Protein AF-A0A2X2CY68-F1 (afdb_monomer)

Mean predicted aligned error: 9.05 Å

Sequence (66 aa):
MEEINKIIYTNGNNEKLYKHFIESCCQELVESGKAYWINSSERTPELHLNTGEVFMLLEEGITRIK

Structure (mmCIF, N/CA/C/O backbone):
data_AF-A0A2X2CY68-F1
#
_entry.id   AF-A0A2X2CY68-F1
#
loop_
_atom_site.group_PDB
_atom_site.id
_atom_site.type_symbol
_atom_site.label_atom_id
_atom_site.label_alt_id
_atom_site.label_comp_id
_atom_site.label_asym_id
_atom_site.label_entity_id
_atom_site.label_seq_id
_atom_site.pdbx_PDB_ins_code
_atom_site.Cartn_x
_atom_site.Cartn_y
_atom_site.Cartn_z
_atom_site.occupancy
_atom_site.B_iso_or_equiv
_atom_site.auth_seq_id
_atom_site.auth_comp_id
_atom_site.auth_asym_id
_atom_site.auth_atom_id
_atom_site.pdbx_PDB_model_num
ATOM 1 N N . MET A 1 1 ? -20.086 11.333 -14.087 1.00 35.44 1 MET A N 1
ATOM 2 C CA . MET A 1 1 ? -19.040 10.821 -13.181 1.00 35.44 1 MET A CA 1
ATOM 3 C C . MET A 1 1 ? -18.253 9.819 -13.993 1.00 35.44 1 MET A C 1
ATOM 5 O O . MET A 1 1 ? -18.760 8.734 -14.225 1.00 35.44 1 MET A O 1
ATOM 9 N N . GLU A 1 2 ? -17.118 10.227 -14.551 1.00 40.38 2 GLU A N 1
ATOM 10 C CA . GLU A 1 2 ? -16.232 9.309 -15.270 1.00 40.38 2 GLU A CA 1
ATOM 11 C C . GLU A 1 2 ? -15.238 8.731 -14.260 1.00 40.38 2 GLU A C 1
ATOM 13 O O . GLU A 1 2 ? -14.442 9.464 -13.672 1.00 40.38 2 GLU A O 1
ATOM 18 N N . GLU A 1 3 ? -15.337 7.424 -14.011 1.00 45.50 3 GLU A N 1
ATOM 19 C CA . GLU A 1 3 ? -14.327 6.648 -13.296 1.00 45.50 3 GLU A CA 1
ATOM 20 C C . GLU A 1 3 ? -13.039 6.650 -14.114 1.00 45.50 3 GLU A C 1
ATOM 22 O O . GLU A 1 3 ? -12.895 5.937 -15.108 1.00 45.50 3 GLU A O 1
ATOM 27 N N . ILE A 1 4 ? -12.075 7.458 -13.687 1.00 40.53 4 ILE A N 1
ATOM 28 C CA . ILE A 1 4 ? -10.728 7.391 -14.232 1.00 40.53 4 ILE A CA 1
ATOM 29 C C . ILE A 1 4 ? -10.021 6.218 -13.545 1.00 40.53 4 ILE A C 1
ATOM 31 O O . ILE A 1 4 ? -9.317 6.390 -12.551 1.00 40.53 4 ILE A O 1
ATOM 35 N N . ASN A 1 5 ? -10.180 5.016 -14.099 1.00 43.78 5 ASN A N 1
ATOM 36 C CA . ASN A 1 5 ? -9.234 3.918 -13.899 1.00 43.78 5 ASN A CA 1
ATOM 37 C C . ASN A 1 5 ? -7.904 4.300 -14.566 1.00 43.78 5 ASN A C 1
ATOM 39 O O . ASN A 1 5 ? -7.593 3.874 -15.677 1.00 43.78 5 ASN A O 1
ATOM 43 N N . LYS A 1 6 ? -7.130 5.178 -13.916 1.00 44.28 6 LYS A N 1
ATOM 44 C CA . LYS A 1 6 ? -5.818 5.596 -14.410 1.00 44.28 6 LYS A CA 1
ATOM 45 C C . LYS A 1 6 ? -4.795 4.526 -14.048 1.00 44.28 6 LYS A C 1
ATOM 47 O O . LYS A 1 6 ? -4.099 4.639 -13.045 1.00 44.28 6 LYS A O 1
ATOM 52 N N . ILE A 1 7 ? -4.696 3.490 -14.872 1.00 48.78 7 ILE A N 1
ATOM 53 C CA . ILE A 1 7 ? -3.502 2.647 -14.867 1.00 48.78 7 ILE A CA 1
ATOM 54 C C . ILE A 1 7 ? -2.372 3.517 -15.430 1.00 48.78 7 ILE A C 1
ATOM 56 O O . ILE A 1 7 ? -2.402 3.920 -16.595 1.00 48.78 7 ILE A O 1
ATOM 60 N N . ILE A 1 8 ? -1.419 3.899 -14.579 1.00 58.97 8 ILE A N 1
ATOM 61 C CA . ILE A 1 8 ? -0.237 4.655 -14.999 1.00 58.97 8 ILE A CA 1
ATOM 62 C C . ILE A 1 8 ? 0.738 3.647 -15.619 1.00 58.97 8 ILE A C 1
ATOM 64 O O . ILE A 1 8 ? 1.556 3.067 -14.917 1.00 58.97 8 ILE A O 1
ATOM 68 N N . TYR A 1 9 ? 0.634 3.420 -16.931 1.00 48.12 9 TYR A N 1
ATOM 69 C CA . TYR A 1 9 ? 1.651 2.687 -17.691 1.00 48.12 9 TYR A CA 1
ATOM 70 C C . TYR A 1 9 ? 2.847 3.611 -17.956 1.00 48.12 9 TYR A C 1
ATOM 72 O O . TYR A 1 9 ? 2.706 4.637 -18.627 1.00 48.12 9 TYR A O 1
ATOM 80 N N . THR A 1 10 ? 4.026 3.273 -17.430 1.00 50.72 10 THR A N 1
ATOM 81 C CA . THR A 1 10 ? 5.260 4.041 -17.656 1.00 50.72 10 THR A CA 1
ATOM 82 C C . THR A 1 10 ? 6.080 3.443 -18.796 1.00 50.72 10 THR A C 1
ATOM 84 O O . THR A 1 10 ? 6.477 2.287 -18.757 1.00 50.72 10 THR A O 1
ATOM 87 N N . ASN A 1 11 ? 6.343 4.249 -19.824 1.00 44.81 11 ASN A N 1
ATOM 88 C CA . ASN A 1 11 ? 7.069 3.867 -21.034 1.00 44.81 11 ASN A CA 1
ATOM 89 C C . ASN A 1 11 ? 8.596 3.764 -20.772 1.00 44.81 11 ASN A C 1
ATOM 91 O O . ASN A 1 11 ? 9.294 4.777 -20.725 1.00 44.81 11 ASN A O 1
ATOM 95 N N . GLY A 1 12 ? 9.093 2.546 -20.543 1.00 48.88 12 GLY A N 1
ATOM 96 C CA . GLY A 1 12 ? 10.344 1.943 -21.046 1.00 48.88 12 GLY A CA 1
ATOM 97 C C . GLY A 1 12 ? 11.745 2.532 -20.795 1.00 48.88 12 GLY A C 1
ATOM 98 O O . GLY A 1 12 ? 12.703 1.799 -20.994 1.00 48.88 12 GLY A O 1
ATOM 99 N N . ASN A 1 13 ? 11.945 3.793 -20.386 1.00 51.78 13 ASN A N 1
ATOM 100 C CA . ASN A 1 13 ? 13.315 4.353 -20.245 1.00 51.78 13 ASN A CA 1
ATOM 101 C C . ASN A 1 13 ? 13.613 5.069 -18.914 1.00 51.78 13 ASN A C 1
ATOM 103 O O . ASN A 1 13 ? 14.756 5.435 -18.662 1.00 51.78 13 ASN A O 1
ATOM 107 N N . ASN A 1 14 ? 12.617 5.237 -18.039 1.00 57.88 14 ASN A N 1
ATOM 108 C CA . ASN A 1 14 ? 12.738 5.970 -16.766 1.00 57.88 14 ASN A CA 1
ATOM 109 C C . ASN A 1 14 ? 12.156 5.192 -15.570 1.00 57.88 14 ASN A C 1
ATOM 111 O O . ASN A 1 14 ? 11.867 5.775 -14.527 1.00 57.88 14 ASN A O 1
ATOM 115 N N . GLU A 1 15 ? 11.970 3.878 -15.707 1.00 60.59 15 GLU A N 1
ATOM 116 C CA . GLU A 1 15 ? 11.246 3.023 -14.751 1.00 60.59 15 GLU A CA 1
ATOM 117 C C . GLU A 1 15 ? 11.768 3.146 -13.310 1.00 60.59 15 GLU A C 1
ATOM 119 O O . GLU A 1 15 ? 10.980 3.249 -12.373 1.00 60.59 15 GLU A O 1
ATOM 124 N N . LYS A 1 16 ? 13.091 3.260 -13.116 1.00 62.69 16 LYS A N 1
ATOM 125 C CA . LYS A 1 16 ? 13.686 3.469 -11.782 1.00 62.69 16 LYS A CA 1
ATOM 126 C C . LYS A 1 16 ? 13.338 4.825 -11.163 1.00 62.69 16 LYS A C 1
ATOM 128 O O . LYS A 1 16 ? 13.064 4.894 -9.969 1.00 62.69 16 LYS A O 1
ATOM 133 N N . LEU A 1 17 ? 13.344 5.898 -11.956 1.00 64.06 17 LEU A N 1
ATOM 134 C CA . LEU A 1 17 ? 12.992 7.239 -11.474 1.00 64.06 17 LEU A CA 1
ATOM 135 C C . LEU A 1 17 ? 11.504 7.317 -11.122 1.00 64.06 17 LEU A C 1
ATOM 137 O O . LEU A 1 17 ? 11.143 7.897 -10.101 1.00 64.06 17 LEU A O 1
ATOM 141 N N . TYR A 1 18 ? 10.650 6.683 -11.927 1.00 71.88 18 TYR A N 1
ATOM 142 C CA . TYR A 1 18 ? 9.216 6.622 -11.658 1.00 71.88 18 TYR A CA 1
ATOM 143 C C . TYR A 1 18 ? 8.882 5.770 -10.437 1.00 71.88 18 TYR A C 1
ATOM 145 O O . TYR A 1 18 ? 8.037 6.178 -9.645 1.00 71.88 18 TYR A O 1
ATOM 153 N N . LYS A 1 19 ? 9.572 4.642 -10.236 1.00 75.38 19 LYS A N 1
ATOM 154 C CA . LYS A 1 19 ? 9.401 3.816 -9.038 1.00 75.38 19 LYS A CA 1
ATOM 155 C C . LYS A 1 19 ? 9.721 4.597 -7.767 1.00 75.38 19 LYS A C 1
ATOM 157 O O . LYS A 1 19 ? 8.889 4.644 -6.869 1.00 75.38 19 LYS A O 1
ATOM 162 N N . HIS A 1 20 ? 10.871 5.269 -7.722 1.00 80.19 20 HIS A N 1
ATOM 163 C CA . HIS A 1 20 ? 11.233 6.087 -6.564 1.00 80.19 20 HIS A CA 1
ATOM 164 C C . HIS A 1 20 ? 10.249 7.230 -6.323 1.00 80.19 20 HIS A C 1
ATOM 166 O O . HIS A 1 20 ? 9.891 7.497 -5.182 1.00 80.19 20 HIS A O 1
ATOM 172 N N . PHE A 1 21 ? 9.766 7.875 -7.387 1.00 82.19 21 PHE A N 1
ATOM 173 C CA . PHE A 1 21 ? 8.749 8.914 -7.262 1.00 82.19 21 PHE A CA 1
ATOM 174 C C . PHE A 1 21 ? 7.440 8.371 -6.670 1.00 82.19 21 PHE A C 1
ATOM 176 O O . PHE A 1 21 ? 6.885 8.963 -5.749 1.00 82.19 21 PHE A O 1
ATOM 183 N N . ILE A 1 22 ? 6.975 7.221 -7.163 1.00 81.06 22 ILE A N 1
ATOM 184 C CA . ILE A 1 22 ? 5.789 6.529 -6.650 1.00 81.06 22 ILE A CA 1
ATOM 185 C C . ILE A 1 22 ? 5.965 6.171 -5.172 1.00 81.06 22 ILE A C 1
ATOM 187 O O . ILE A 1 22 ? 5.090 6.478 -4.367 1.00 81.06 22 ILE A O 1
ATOM 191 N N . GLU A 1 23 ? 7.099 5.573 -4.808 1.00 83.81 23 GLU A N 1
ATOM 192 C CA . GLU A 1 23 ? 7.424 5.221 -3.423 1.00 83.81 23 GLU A CA 1
ATOM 193 C C . GLU A 1 23 ? 7.413 6.459 -2.517 1.00 83.81 23 GLU A C 1
ATOM 195 O O . GLU A 1 23 ? 6.801 6.420 -1.451 1.00 83.81 23 GLU A O 1
ATOM 200 N N . SER A 1 24 ? 8.005 7.578 -2.958 1.00 86.81 24 SER A N 1
ATOM 201 C CA . SER A 1 24 ? 7.965 8.850 -2.227 1.00 86.81 24 SER A CA 1
ATOM 202 C C . SER A 1 24 ? 6.540 9.376 -2.048 1.00 86.81 24 SER A C 1
ATOM 204 O O . SER A 1 24 ? 6.168 9.736 -0.935 1.00 86.81 24 SER A O 1
ATOM 206 N N . CYS A 1 25 ? 5.710 9.368 -3.095 1.00 86.50 25 CYS A N 1
ATOM 207 C CA . CYS A 1 25 ? 4.312 9.792 -2.980 1.00 86.50 25 CYS A CA 1
ATOM 208 C C . CYS A 1 25 ? 3.518 8.908 -2.007 1.00 86.50 25 CYS A C 1
ATOM 210 O O . CYS A 1 25 ? 2.734 9.413 -1.203 1.00 86.50 25 CYS A O 1
ATOM 212 N N . CYS A 1 26 ? 3.712 7.588 -2.056 1.00 87.94 26 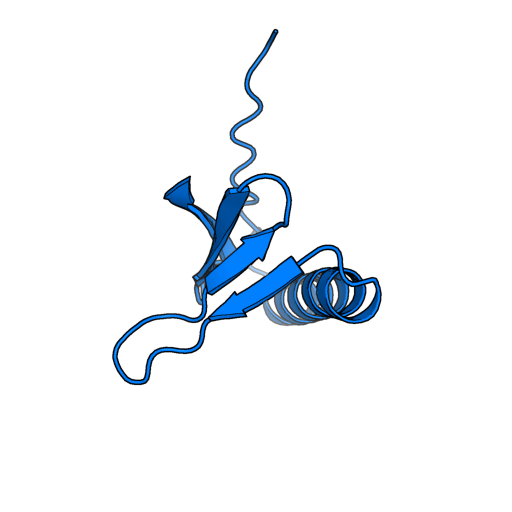CYS A N 1
ATOM 213 C CA . CYS A 1 26 ? 3.071 6.675 -1.116 1.00 87.94 26 CYS A CA 1
ATOM 214 C C . CYS A 1 26 ? 3.549 6.931 0.321 1.00 87.94 26 CYS A C 1
ATOM 216 O O . CYS A 1 26 ? 2.733 6.945 1.241 1.00 87.94 26 CYS A O 1
ATOM 218 N N . GLN A 1 27 ? 4.842 7.192 0.514 1.00 88.81 27 GLN A N 1
ATOM 219 C CA . GLN A 1 27 ? 5.412 7.503 1.821 1.00 88.81 27 GLN A CA 1
ATOM 220 C C . GLN A 1 27 ? 4.840 8.803 2.408 1.00 88.81 27 GLN A C 1
ATOM 222 O O . GLN A 1 27 ? 4.432 8.805 3.566 1.00 88.81 27 GLN A O 1
ATOM 227 N N . GLU A 1 28 ? 4.698 9.869 1.615 1.00 91.88 28 GLU A N 1
ATOM 228 C CA . GLU A 1 28 ? 4.053 11.120 2.055 1.00 91.88 28 GLU A CA 1
ATOM 229 C C . GLU A 1 28 ? 2.596 10.901 2.503 1.00 91.88 28 GLU A C 1
ATOM 231 O O . GLU A 1 28 ? 2.112 11.514 3.463 1.00 91.88 28 GLU A O 1
ATOM 236 N N . LEU A 1 29 ? 1.865 10.004 1.832 1.00 90.00 29 LEU A N 1
ATOM 237 C CA . LEU A 1 29 ? 0.503 9.640 2.232 1.00 90.00 29 LEU A CA 1
ATOM 238 C C . LEU A 1 29 ? 0.479 8.902 3.574 1.00 90.00 29 LEU A C 1
ATOM 240 O O . LEU A 1 29 ? -0.419 9.150 4.383 1.00 90.00 29 LEU A O 1
ATOM 244 N N . VAL A 1 30 ? 1.460 8.037 3.831 1.00 90.69 30 VAL A N 1
ATOM 245 C CA . VAL A 1 30 ? 1.587 7.342 5.118 1.00 90.69 30 VAL A CA 1
ATOM 246 C C . VAL A 1 30 ? 1.987 8.308 6.230 1.00 90.69 30 VAL A C 1
ATOM 248 O O . VAL A 1 30 ? 1.351 8.331 7.281 1.00 90.69 30 VAL A O 1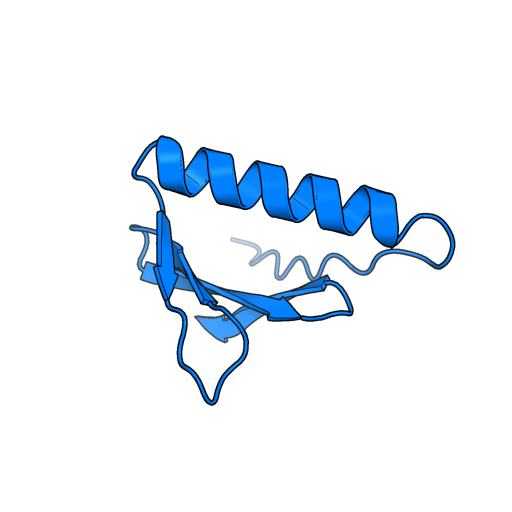
ATOM 251 N N . GLU A 1 31 ? 2.978 9.164 5.993 1.00 92.94 31 GLU A N 1
ATOM 252 C CA . GLU A 1 31 ? 3.449 10.158 6.967 1.00 92.94 31 GLU A CA 1
ATOM 253 C C . GLU A 1 31 ? 2.384 11.206 7.304 1.00 92.94 31 GLU A C 1
ATOM 255 O O . GLU A 1 31 ? 2.280 11.643 8.449 1.00 92.94 31 GLU A O 1
ATOM 260 N N . SER A 1 32 ? 1.536 11.570 6.337 1.00 92.88 32 SER A N 1
ATOM 261 C CA . SER A 1 32 ? 0.375 12.438 6.578 1.00 92.88 32 SER A CA 1
ATOM 262 C C . SER A 1 32 ? -0.822 11.720 7.218 1.00 92.88 32 SER A C 1
ATOM 264 O O . SER A 1 32 ? -1.861 12.346 7.439 1.00 92.88 32 SER A O 1
ATOM 266 N N . GLY A 1 33 ? -0.700 10.421 7.515 1.00 91.88 33 GLY A N 1
ATOM 267 C CA . GLY A 1 33 ? -1.736 9.614 8.160 1.00 91.88 33 GLY A CA 1
ATOM 268 C C . GLY A 1 33 ? -2.945 9.325 7.270 1.00 91.88 33 GLY A C 1
ATOM 269 O O . GLY A 1 33 ? -4.002 8.966 7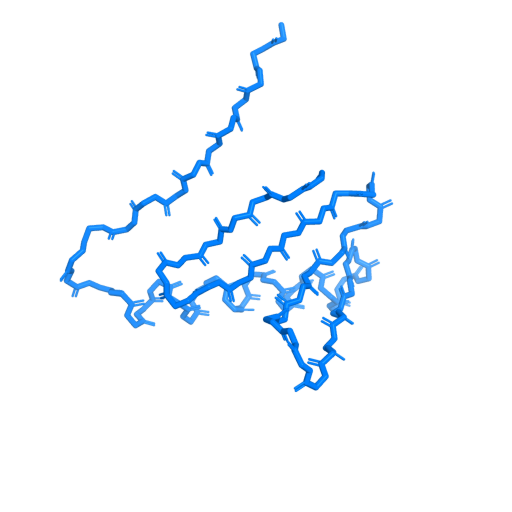.784 1.00 91.88 33 GLY A O 1
ATOM 270 N N . LYS A 1 34 ? -2.822 9.509 5.949 1.00 91.38 34 LYS A N 1
ATOM 271 C CA . LYS A 1 34 ? -3.892 9.285 4.958 1.00 91.38 34 LYS A CA 1
ATOM 272 C C . LYS A 1 34 ? -3.914 7.861 4.413 1.00 91.38 34 LYS A C 1
ATOM 274 O O . LYS A 1 34 ? -4.920 7.459 3.823 1.00 91.38 34 LYS A O 1
ATOM 279 N N . ALA A 1 35 ? -2.816 7.134 4.579 1.00 94.19 35 ALA A N 1
ATOM 280 C CA . ALA A 1 35 ? -2.673 5.755 4.157 1.00 94.19 35 ALA A CA 1
ATOM 281 C C . ALA A 1 35 ? -1.810 4.959 5.143 1.00 94.19 35 ALA A C 1
ATOM 283 O O . ALA A 1 35 ? -1.152 5.524 6.015 1.00 94.19 35 ALA A O 1
ATOM 284 N N . TYR A 1 36 ? -1.792 3.642 4.985 1.00 93.00 36 TYR A N 1
ATOM 285 C CA . TYR A 1 36 ? -0.900 2.744 5.707 1.00 93.00 36 TYR A CA 1
ATOM 286 C C . TYR A 1 36 ? -0.507 1.553 4.831 1.00 93.00 36 TYR A C 1
ATOM 288 O O . TYR A 1 36 ? -1.245 1.143 3.934 1.00 93.00 36 TYR A O 1
ATOM 296 N N . TRP A 1 37 ? 0.678 1.004 5.094 1.00 91.06 37 TRP A N 1
ATOM 297 C CA . TRP A 1 37 ? 1.184 -0.177 4.404 1.00 91.06 37 TRP A CA 1
ATOM 298 C C . TRP A 1 37 ? 0.668 -1.458 5.055 1.00 91.06 37 TRP A C 1
ATOM 300 O O . TRP A 1 37 ? 0.745 -1.617 6.274 1.00 91.06 37 TRP A O 1
ATOM 310 N N . ILE A 1 38 ? 0.228 -2.404 4.231 1.00 88.94 38 ILE A N 1
ATOM 311 C CA . ILE A 1 38 ? 0.075 -3.805 4.606 1.00 88.94 38 ILE A CA 1
ATOM 312 C C . ILE A 1 38 ? 1.155 -4.601 3.878 1.00 88.94 38 ILE A C 1
ATOM 314 O O . ILE A 1 38 ? 1.110 -4.793 2.664 1.00 88.94 38 ILE A O 1
ATOM 318 N N . ASN A 1 39 ? 2.122 -5.089 4.654 1.00 81.19 39 ASN A N 1
ATOM 319 C CA . ASN A 1 39 ? 3.137 -6.023 4.187 1.00 81.19 39 ASN A CA 1
ATOM 320 C C . ASN A 1 39 ? 2.761 -7.421 4.675 1.00 81.19 39 ASN A C 1
ATOM 322 O O . ASN A 1 39 ? 2.791 -7.692 5.875 1.00 81.19 39 ASN A O 1
ATOM 326 N N . SER A 1 40 ? 2.408 -8.314 3.753 1.00 70.19 40 SER A N 1
ATOM 327 C CA . SER A 1 40 ? 2.296 -9.741 4.047 1.00 70.19 40 SER A CA 1
ATOM 328 C C . SER A 1 40 ? 3.529 -10.441 3.494 1.00 70.19 40 SER A C 1
ATOM 330 O O . SER A 1 40 ? 3.940 -10.167 2.373 1.00 70.19 40 SER A O 1
ATOM 332 N N . SER A 1 41 ? 4.117 -11.361 4.256 1.00 65.88 41 SER A N 1
ATOM 333 C CA . SER A 1 41 ? 5.313 -12.103 3.833 1.00 65.88 41 SER A CA 1
ATOM 334 C C . SER A 1 41 ? 5.104 -12.943 2.568 1.00 65.88 41 SER A C 1
ATOM 336 O O . SER A 1 41 ? 6.080 -13.369 1.962 1.00 65.88 41 SER A O 1
ATOM 338 N N . GLU A 1 42 ? 3.851 -13.180 2.170 1.00 73.19 42 GLU A N 1
ATOM 339 C CA . GLU A 1 42 ? 3.495 -13.987 0.997 1.00 73.19 42 GLU A CA 1
ATOM 340 C C . GLU A 1 42 ? 2.823 -13.185 -0.126 1.00 73.19 42 GLU A C 1
ATOM 342 O O . GLU A 1 42 ? 2.384 -13.766 -1.118 1.00 73.19 42 GLU A O 1
ATOM 347 N N . ARG A 1 43 ? 2.697 -11.858 0.014 1.00 70.38 43 ARG A N 1
ATOM 348 C CA . ARG A 1 43 ? 2.033 -11.014 -0.988 1.00 70.38 43 ARG A CA 1
ATOM 349 C C . ARG A 1 43 ? 2.799 -9.732 -1.250 1.00 70.38 43 ARG A C 1
ATOM 351 O O . ARG A 1 43 ? 3.511 -9.220 -0.393 1.00 70.38 43 ARG A O 1
ATOM 358 N N . THR A 1 44 ? 2.601 -9.204 -2.451 1.00 82.25 44 THR A N 1
ATOM 359 C CA . THR A 1 44 ? 3.055 -7.872 -2.836 1.00 82.25 44 THR A CA 1
ATOM 360 C C . THR A 1 44 ? 2.566 -6.825 -1.824 1.00 82.25 44 THR A C 1
ATOM 362 O O . THR A 1 44 ? 1.410 -6.911 -1.406 1.00 82.25 44 THR A O 1
ATOM 365 N N . PRO A 1 45 ? 3.401 -5.840 -1.440 1.00 85.69 45 PRO A N 1
ATOM 366 C CA . PRO A 1 45 ? 2.992 -4.743 -0.570 1.00 85.69 45 PRO A CA 1
ATOM 367 C C . PRO A 1 45 ? 1.733 -4.029 -1.068 1.00 85.69 45 PRO A C 1
ATOM 369 O O . PRO A 1 45 ? 1.623 -3.674 -2.248 1.00 85.69 45 PRO A O 1
ATOM 372 N 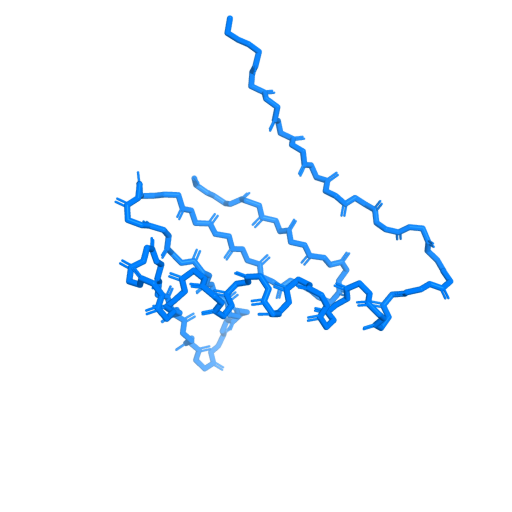N . GLU A 1 46 ? 0.809 -3.778 -0.145 1.00 90.81 46 GLU A N 1
ATOM 373 C CA . GLU A 1 46 ? -0.429 -3.050 -0.408 1.00 90.81 46 GLU A CA 1
ATOM 374 C C . GLU A 1 46 ? -0.442 -1.724 0.358 1.00 90.81 46 GLU A C 1
ATOM 376 O O . GLU A 1 46 ? -0.156 -1.676 1.555 1.00 90.81 46 GLU A O 1
ATOM 381 N N . LEU A 1 47 ? -0.818 -0.643 -0.318 1.00 91.38 47 L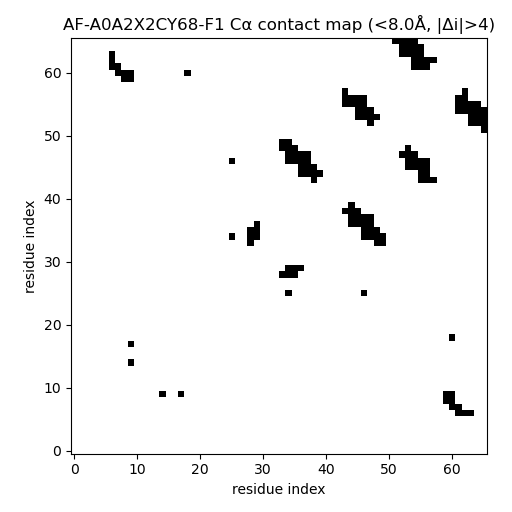EU A N 1
ATOM 382 C CA . LEU A 1 47 ? -1.111 0.653 0.275 1.00 91.38 47 LEU A CA 1
ATOM 383 C C . LEU A 1 47 ? -2.622 0.791 0.453 1.00 91.38 47 LEU A C 1
ATOM 385 O O . LEU A 1 47 ? -3.378 0.769 -0.520 1.00 91.38 47 LEU A O 1
ATOM 389 N N . HIS A 1 48 ? -3.055 0.967 1.693 1.00 92.94 48 HIS A N 1
ATOM 390 C CA . HIS A 1 48 ? -4.458 1.140 2.054 1.00 92.94 48 HIS A CA 1
ATOM 391 C C . HIS A 1 48 ? -4.700 2.602 2.402 1.00 92.94 48 HIS A C 1
ATOM 393 O O . HIS A 1 48 ? -4.074 3.129 3.319 1.00 92.94 48 HIS A O 1
ATOM 399 N N . LEU A 1 4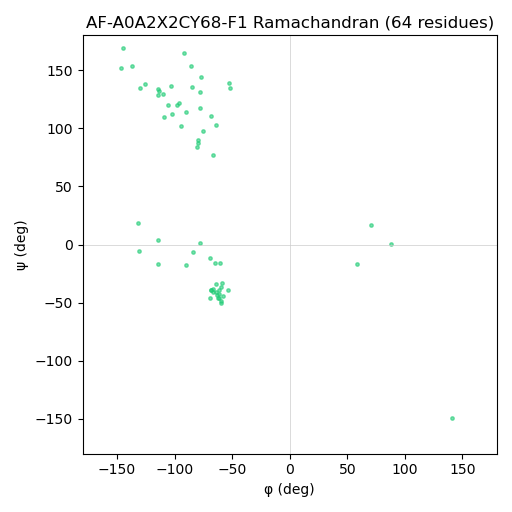9 ? -5.596 3.270 1.678 1.00 91.38 49 LEU A N 1
ATOM 400 C CA . LEU A 1 49 ? -6.026 4.627 2.006 1.00 91.38 49 LEU A CA 1
ATOM 401 C C . LEU A 1 49 ? -7.164 4.600 3.019 1.00 91.38 49 LEU A C 1
ATOM 403 O O . LEU A 1 49 ? -7.998 3.695 3.041 1.00 91.38 49 LEU A O 1
ATOM 407 N N . ASN A 1 50 ? -7.279 5.674 3.795 1.00 90.50 50 ASN A N 1
ATOM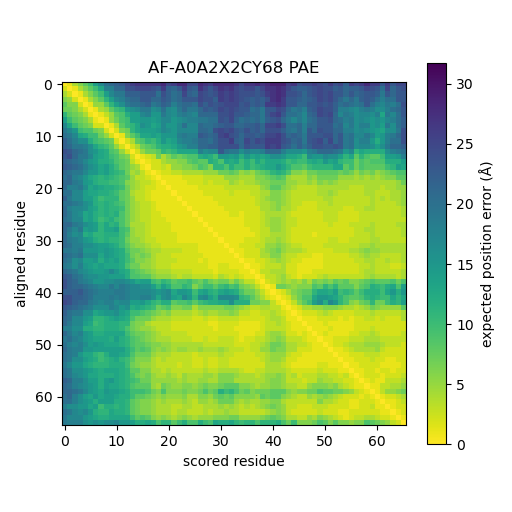 408 C CA . ASN A 1 50 ? -8.390 5.851 4.733 1.00 90.50 50 ASN A CA 1
ATOM 409 C C . ASN A 1 50 ? -9.754 5.983 4.033 1.00 90.50 50 ASN A C 1
ATOM 411 O O . ASN A 1 50 ? -10.791 5.838 4.675 1.00 90.50 50 ASN A O 1
ATOM 415 N N . THR A 1 51 ? -9.761 6.250 2.724 1.00 89.12 51 THR A N 1
ATOM 416 C CA . THR A 1 51 ? -10.960 6.217 1.874 1.00 89.12 51 THR A CA 1
ATOM 417 C C . THR A 1 51 ? -11.499 4.796 1.671 1.00 89.12 51 THR A C 1
ATOM 419 O O . THR A 1 51 ? -12.615 4.637 1.185 1.00 89.12 51 THR A O 1
ATOM 422 N N . GLY A 1 52 ? -10.736 3.767 2.058 1.00 88.69 52 GLY A N 1
ATOM 423 C CA . GLY A 1 52 ? -11.042 2.355 1.823 1.00 88.69 52 GLY A CA 1
ATOM 424 C C . GLY A 1 52 ? -10.517 1.828 0.486 1.00 88.69 52 GLY A C 1
ATOM 425 O O . GLY A 1 52 ? -10.715 0.651 0.181 1.00 88.69 52 GLY A O 1
ATOM 426 N N . GLU A 1 53 ? -9.854 2.683 -0.293 1.00 90.00 53 GLU A N 1
ATOM 427 C CA . GLU A 1 53 ? -9.206 2.315 -1.548 1.00 90.00 53 GLU A CA 1
ATOM 428 C C . GLU A 1 53 ? -7.888 1.597 -1.278 1.00 90.00 53 GLU A C 1
ATOM 430 O O . GLU A 1 53 ? -7.157 1.935 -0.341 1.00 90.00 53 GLU A O 1
ATOM 435 N N . VAL A 1 54 ? -7.572 0.618 -2.122 1.00 89.81 54 VAL A N 1
ATOM 436 C CA . VAL A 1 54 ? -6.378 -0.210 -1.944 1.00 89.81 54 VAL A CA 1
ATOM 437 C C . VAL A 1 54 ? -5.578 -0.269 -3.233 1.00 89.81 54 VAL A C 1
ATOM 439 O O . VAL A 1 54 ? -6.125 -0.481 -4.318 1.00 89.81 54 VAL A O 1
ATOM 442 N N . PHE A 1 55 ? -4.266 -0.099 -3.101 1.00 88.69 55 PHE A N 1
ATOM 443 C CA . PHE A 1 55 ? -3.311 -0.077 -4.198 1.00 88.69 55 PHE A CA 1
ATOM 444 C C . PHE A 1 55 ? -2.208 -1.103 -3.958 1.00 88.69 55 PHE A C 1
ATOM 446 O O . PHE A 1 55 ? -1.694 -1.224 -2.856 1.00 88.69 55 PHE A O 1
ATOM 453 N N . MET A 1 56 ? -1.815 -1.819 -5.001 1.00 88.00 56 MET A N 1
ATOM 454 C CA . MET A 1 56 ? -0.726 -2.787 -4.985 1.00 88.00 56 MET A CA 1
ATOM 455 C C . MET A 1 56 ? 0.444 -2.237 -5.794 1.00 88.00 56 MET A C 1
ATOM 457 O O . MET A 1 56 ? 0.251 -1.812 -6.937 1.00 88.00 56 MET A O 1
ATOM 461 N N . LEU A 1 57 ? 1.644 -2.244 -5.211 1.00 80.88 57 LEU A N 1
ATOM 462 C CA . LEU A 1 57 ? 2.863 -1.797 -5.890 1.00 80.88 57 LEU A CA 1
ATOM 463 C C . LEU A 1 57 ? 3.571 -2.998 -6.519 1.00 80.88 57 LEU A C 1
ATOM 465 O O . LEU A 1 57 ? 4.234 -3.772 -5.836 1.00 80.88 57 LEU A O 1
ATOM 469 N N . LEU A 1 58 ? 3.417 -3.143 -7.828 1.00 79.12 58 LEU A N 1
ATOM 470 C CA . LEU A 1 58 ? 4.069 -4.155 -8.652 1.00 79.12 58 LEU A CA 1
ATOM 471 C C . LEU A 1 58 ? 5.383 -3.611 -9.226 1.00 79.12 58 LEU A C 1
ATOM 473 O O . LEU A 1 58 ? 5.614 -2.403 -9.264 1.00 79.12 58 LEU A O 1
ATOM 477 N N . GLU A 1 59 ? 6.239 -4.501 -9.730 1.00 74.38 59 GLU A N 1
ATOM 478 C CA . GLU A 1 59 ? 7.455 -4.080 -10.443 1.00 74.38 59 GLU A CA 1
ATOM 479 C C . GLU A 1 59 ? 7.137 -3.200 -11.659 1.00 74.38 59 GLU A C 1
ATOM 481 O O . GLU A 1 59 ? 7.876 -2.264 -11.950 1.00 74.38 59 GLU A O 1
ATOM 486 N N . GLU A 1 60 ? 6.003 -3.460 -12.313 1.00 72.75 60 GLU A N 1
ATOM 487 C CA . GLU A 1 60 ? 5.545 -2.744 -13.507 1.00 72.75 60 GLU A CA 1
ATOM 488 C C . GLU A 1 60 ? 4.787 -1.437 -13.196 1.00 72.75 60 GLU A C 1
ATOM 490 O O . GLU A 1 60 ? 4.455 -0.687 -14.114 1.00 72.75 60 GLU A O 1
ATOM 495 N N . GLY A 1 61 ? 4.496 -1.143 -11.921 1.00 74.31 61 GLY A N 1
ATOM 496 C CA . GLY A 1 61 ? 3.782 0.072 -11.519 1.00 74.31 61 GLY A CA 1
ATOM 497 C C . GLY A 1 61 ? 2.781 -0.142 -10.384 1.00 74.31 61 GLY A C 1
ATOM 498 O O . GLY A 1 61 ? 2.963 -0.993 -9.521 1.00 74.31 61 GLY A O 1
ATOM 499 N N . ILE A 1 62 ? 1.704 0.647 -10.362 1.00 81.50 62 ILE A N 1
ATOM 500 C CA . ILE A 1 62 ? 0.674 0.578 -9.314 1.00 81.50 62 ILE A CA 1
ATOM 501 C C . ILE A 1 62 ? -0.639 0.088 -9.910 1.00 81.50 62 ILE A C 1
ATOM 503 O O . ILE A 1 62 ? -1.114 0.631 -10.907 1.00 81.50 62 ILE A O 1
ATOM 507 N N . THR A 1 63 ? -1.266 -0.884 -9.254 1.00 85.44 63 THR A N 1
ATOM 508 C CA . THR A 1 63 ? -2.619 -1.342 -9.587 1.00 85.44 63 THR A CA 1
ATOM 509 C C . THR A 1 63 ? -3.576 -1.028 -8.447 1.00 85.44 63 THR A C 1
ATOM 511 O O . THR A 1 63 ? -3.314 -1.386 -7.303 1.00 85.44 63 THR A O 1
ATOM 514 N N . ARG A 1 64 ? -4.707 -0.385 -8.746 1.00 87.25 64 ARG A N 1
ATOM 515 C CA . ARG A 1 64 ? -5.817 -0.256 -7.795 1.00 87.2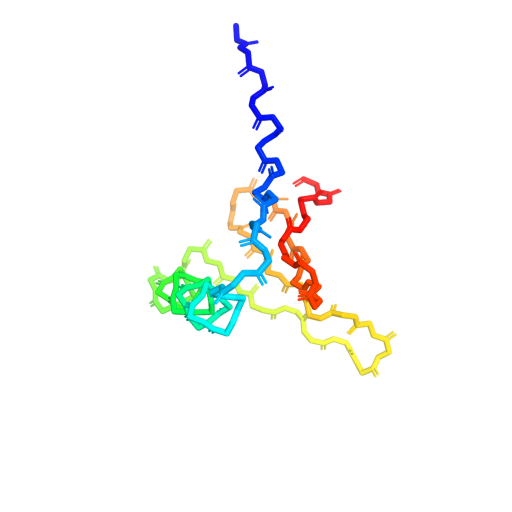5 64 ARG A CA 1
ATOM 516 C C . ARG A 1 64 ? -6.591 -1.571 -7.743 1.00 87.25 64 ARG A C 1
ATOM 518 O O . ARG A 1 64 ? -6.954 -2.098 -8.791 1.00 87.25 64 ARG A O 1
ATOM 525 N N . ILE A 1 65 ? -6.862 -2.076 -6.544 1.00 85.19 65 ILE A N 1
ATOM 526 C CA . ILE A 1 65 ? -7.569 -3.351 -6.341 1.00 85.19 65 ILE A CA 1
ATOM 527 C C . ILE A 1 65 ? -8.937 -3.195 -5.665 1.00 85.19 65 ILE A C 1
ATOM 529 O O . ILE A 1 65 ? -9.743 -4.123 -5.727 1.00 85.19 65 ILE A O 1
ATOM 533 N N . LYS A 1 66 ? -9.212 -2.045 -5.036 1.00 79.69 66 LYS A N 1
ATOM 534 C CA . LYS A 1 66 ? -10.495 -1.729 -4.398 1.00 79.69 66 LYS A CA 1
ATOM 535 C C . LYS A 1 66 ? -10.744 -0.222 -4.359 1.00 79.69 66 LYS A C 1
ATOM 537 O O . LYS A 1 66 ? -9.754 0.545 -4.311 1.00 79.69 66 LYS A O 1
#

Secondary structure (DSSP, 8-state):
-----------SS-HHHHHHHHHHHHHHHHHTTSEEEE--TTS--EEEETTS-EEEEETTEEEE--

Nearest PDB structures (foldseek):
  1ul7-assembly1_A  TM=4.408E-01  e=3.391E+00  Mus musculus
  2yms-assembly1_D  TM=5.345E-01  e=7.914E+00  Escherichia coli BL21
  5uz9-assembly1_K  TM=5.019E-01  e=9.017E+00  Casadabanvirus D3112
  6mvu-assembly1_B  TM=4.442E-01  e=6.947E+00  Loktanella sp. 3ANDIMAR09

Organism: Pseudomonas luteola (NCBI:txid47886)

Foldseek 3Di:
DDPPQPPPQDDDDCLVVVLVVQVVVLVVCVVVV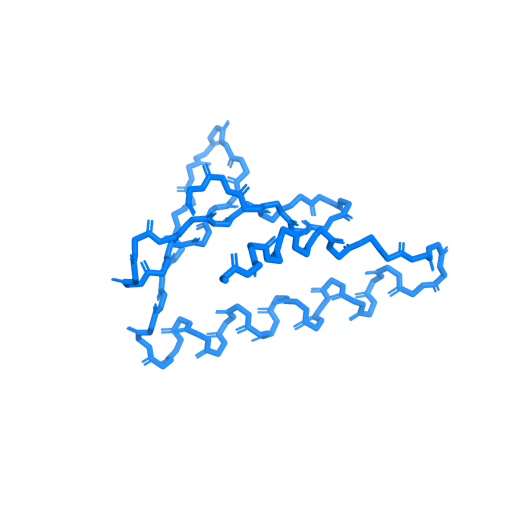QWDWDDDPPDAIWIAGPVRWIWGQDSRGIHTDD

pLDDT: mean 75.78, std 17.03, range [35.44, 94.19]

Solvent-accessible surface area (backbone atoms only — not comparable to full-atom values): 4090 Å² total; per-residue (Å²): 136,81,83,78,84,73,72,62,81,74,81,88,80,50,65,69,63,52,50,53,50,50,52,49,55,53,48,53,34,35,76,70,67,47,30,45,80,49,79,47,99,88,49,73,46,29,44,37,34,78,87,69,38,31,33,35,62,50,99,82,38,61,46,78,80,82

Radius of gyration: 12.4 Å; Cα contacts (8 Å, |Δi|>4): 77; chains: 1; bounding box: 33×26×29 Å